Protein AF-A0A136IT89-F1 (afdb_monomer_lite)

pLDDT: mean 92.87, std 11.8, range [40.34, 98.44]

Foldseek 3Di:
DPPQAEEAEQAPCLDPVNLVVLLVCLQPPQRHAYEYEDQDQVDRDPSSCVSHVPRHPHYGYDRADPVDVVRVVVVVVVPVD

Radius of gyration: 12.63 Å; chains: 1; bounding box: 29×30×31 Å

InterPro domains:
  IPR013968 Polyketide synthase-like, ketoreductase domain [PF08659] (6-76)
  IPR036291 NAD(P)-binding domain superfamily [SSF51735] (7-78)

Secondary structure (DSSP, 8-state):
--PPP-EEEEETTTSHHHHHHHHHHHHH-TTSEEEEEES-TTS--HHHHHHHTTT-SEEEEEE--TT-HHHHHHHHHHS--

Structure (mmCIF, N/CA/C/O backbone):
data_AF-A0A136IT89-F1
#
_entry.id   AF-A0A136IT89-F1
#
loop_
_atom_site.group_PDB
_atom_site.id
_atom_site.type_symbol
_atom_site.label_atom_id
_atom_site.label_alt_id
_atom_site.label_comp_id
_atom_site.label_asym_id
_atom_site.label_entity_id
_atom_site.label_seq_id
_atom_site.pdbx_PDB_ins_code
_atom_site.Cartn_x
_atom_site.Cartn_y
_atom_site.Cartn_z
_atom_site.occupancy
_atom_site.B_iso_or_equiv
_atom_site.auth_seq_id
_atom_site.auth_comp_id
_atom_site.auth_asym_id
_atom_site.auth_atom_id
_atom_site.pdbx_PDB_model_num
ATOM 1 N N . MET A 1 1 ? -18.852 -15.749 14.062 1.00 40.34 1 MET A N 1
ATOM 2 C CA . MET A 1 1 ? -17.454 -15.514 13.651 1.00 40.34 1 MET A CA 1
ATOM 3 C C . MET A 1 1 ? -17.484 -14.336 12.700 1.00 40.34 1 MET A C 1
ATOM 5 O O . MET A 1 1 ? -18.024 -14.495 11.615 1.00 40.34 1 MET A O 1
ATOM 9 N N . ALA A 1 2 ? -17.070 -13.143 13.131 1.00 47.00 2 ALA A N 1
ATOM 10 C CA . ALA A 1 2 ? -16.916 -12.042 12.184 1.00 47.00 2 ALA A CA 1
ATOM 11 C C . ALA A 1 2 ? -15.785 -12.463 11.242 1.00 47.00 2 ALA A C 1
ATOM 13 O O . ALA A 1 2 ? -14.670 -12.681 11.713 1.00 47.00 2 ALA A O 1
ATOM 14 N N . GLY A 1 3 ? -16.098 -12.717 9.968 1.00 52.03 3 GLY A N 1
ATOM 15 C CA . GLY A 1 3 ? -15.058 -12.969 8.975 1.00 52.03 3 GLY A CA 1
ATOM 16 C C . GLY A 1 3 ? -14.057 -11.822 9.048 1.00 52.03 3 GLY A C 1
ATOM 17 O O . GLY A 1 3 ? -14.469 -10.673 9.219 1.00 52.03 3 GLY A O 1
ATOM 18 N N . SER A 1 4 ? -12.761 -12.129 9.002 1.00 59.25 4 SER A N 1
ATOM 19 C CA . SER A 1 4 ? -11.745 -11.093 8.831 1.00 59.25 4 SER A CA 1
ATOM 20 C C . SER A 1 4 ? -12.185 -10.219 7.663 1.00 59.25 4 SER A C 1
ATOM 22 O O . SER A 1 4 ? -12.499 -10.748 6.593 1.00 59.25 4 SER A O 1
ATOM 24 N N . GLN A 1 5 ? -12.279 -8.910 7.880 1.00 77.06 5 GLN A N 1
ATOM 25 C CA . GLN A 1 5 ? -12.572 -7.990 6.790 1.00 77.06 5 GLN A CA 1
ATOM 26 C C . GLN A 1 5 ? -11.572 -8.243 5.650 1.00 77.06 5 GLN A C 1
ATOM 28 O O . GLN A 1 5 ? -10.437 -8.656 5.900 1.00 77.06 5 GLN A O 1
ATOM 33 N N . GLY A 1 6 ? -12.006 -8.051 4.403 1.00 89.38 6 GLY A N 1
ATOM 34 C CA . GLY A 1 6 ? -11.157 -8.293 3.235 1.00 89.38 6 GLY A CA 1
ATOM 35 C C . GLY A 1 6 ? -9.919 -7.387 3.190 1.00 89.38 6 GLY A C 1
ATOM 36 O O . GLY A 1 6 ? -9.723 -6.509 4.033 1.00 89.38 6 GLY A O 1
ATOM 37 N N . THR A 1 7 ? -9.097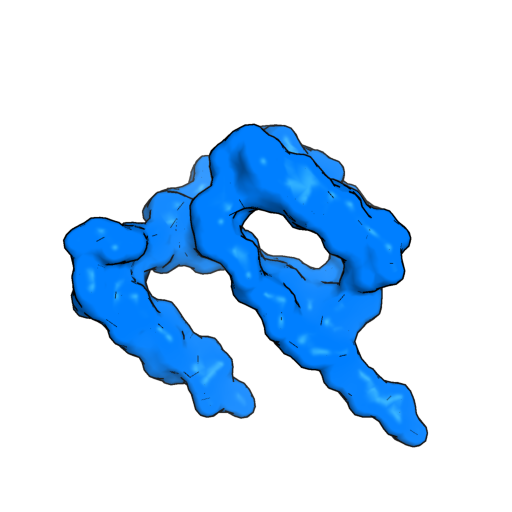 -7.569 2.160 1.00 93.31 7 THR A N 1
ATOM 38 C CA . THR A 1 7 ? -7.926 -6.718 1.918 1.00 93.31 7 THR A CA 1
ATOM 39 C C . THR A 1 7 ? -8.268 -5.586 0.954 1.00 93.31 7 THR A C 1
ATOM 41 O O . THR A 1 7 ? -8.861 -5.817 -0.100 1.00 93.31 7 THR A O 1
ATOM 44 N N . ILE A 1 8 ? -7.865 -4.359 1.290 1.00 95.94 8 ILE A N 1
ATOM 45 C CA . ILE A 1 8 ? -7.926 -3.200 0.393 1.00 95.94 8 ILE A CA 1
ATOM 46 C C . ILE A 1 8 ? -6.515 -2.910 -0.114 1.00 95.94 8 ILE A C 1
ATOM 48 O O . ILE A 1 8 ? -5.610 -2.651 0.675 1.00 95.94 8 ILE A O 1
ATOM 52 N N . ILE A 1 9 ? -6.334 -2.906 -1.434 1.00 97.00 9 ILE A N 1
ATOM 53 C CA . ILE A 1 9 ? -5.062 -2.563 -2.079 1.00 97.00 9 ILE A CA 1
ATOM 54 C C . ILE A 1 9 ? -5.162 -1.149 -2.650 1.00 97.00 9 ILE A C 1
ATOM 56 O O . ILE A 1 9 ? -6.046 -0.860 -3.455 1.00 97.00 9 ILE A O 1
ATOM 60 N N . ILE A 1 10 ? -4.237 -0.271 -2.261 1.00 97.56 10 ILE A N 1
ATOM 61 C CA . ILE A 1 10 ? -4.160 1.108 -2.755 1.00 97.56 10 ILE A CA 1
ATOM 62 C C . ILE A 1 10 ? -2.871 1.282 -3.549 1.00 97.56 10 ILE A C 1
ATOM 64 O O . ILE A 1 10 ? -1.778 1.357 -2.989 1.00 97.56 10 ILE A O 1
ATOM 68 N N . THR A 1 11 ? -2.993 1.399 -4.868 1.00 96.69 11 THR A N 1
ATOM 69 C CA . THR A 1 11 ? -1.877 1.772 -5.745 1.00 96.69 11 THR A CA 1
ATOM 70 C C . THR A 1 11 ? -1.609 3.269 -5.694 1.00 96.69 11 THR A C 1
ATOM 72 O O . THR A 1 11 ? -2.545 4.065 -5.628 1.00 96.69 11 THR A O 1
ATOM 75 N N . GLY A 1 12 ? -0.340 3.672 -5.780 1.00 96.44 12 GLY A N 1
ATOM 76 C CA . GLY A 1 12 ? 0.016 5.091 -5.725 1.00 96.44 12 GLY A CA 1
ATOM 77 C C . GLY A 1 12 ? -0.301 5.721 -4.366 1.00 96.44 12 GLY A C 1
ATOM 78 O O . GLY A 1 12 ? -0.557 6.923 -4.292 1.00 96.44 12 GLY A O 1
ATOM 79 N N . ALA A 1 13 ? -0.273 4.922 -3.293 1.00 97.88 13 ALA A N 1
ATOM 80 C CA . ALA A 1 13 ? -0.652 5.338 -1.943 1.00 97.88 13 ALA A CA 1
ATOM 81 C C . ALA A 1 13 ? 0.141 6.567 -1.455 1.00 97.88 13 ALA A C 1
ATOM 83 O O . ALA A 1 13 ? -0.387 7.419 -0.746 1.00 97.88 13 ALA A O 1
ATOM 84 N N . GLY A 1 14 ? 1.396 6.707 -1.893 1.00 96.38 14 GLY A N 1
ATOM 85 C CA . GLY A 1 14 ? 2.270 7.833 -1.537 1.00 96.38 14 GLY A CA 1
ATOM 86 C C . GLY A 1 14 ? 1.942 9.165 -2.218 1.00 96.38 14 GLY A C 1
ATOM 87 O O . GLY A 1 14 ? 2.520 10.181 -1.841 1.00 96.38 14 GLY A O 1
ATOM 88 N N . GLY A 1 15 ? 1.052 9.184 -3.216 1.00 95.94 15 GLY A N 1
ATOM 89 C CA . GLY A 1 15 ? 0.583 10.418 -3.851 1.00 95.94 15 GLY A CA 1
ATOM 90 C C . GLY A 1 15 ? -0.472 11.140 -3.009 1.00 95.94 15 GLY A C 1
ATOM 91 O O . GLY A 1 15 ? -1.072 10.550 -2.114 1.00 95.94 15 GLY A O 1
ATOM 92 N N . GLY A 1 16 ? -0.756 12.409 -3.325 1.00 96.88 16 GLY A N 1
ATOM 93 C CA . GLY A 1 16 ? -1.701 13.228 -2.549 1.00 96.88 16 GLY A CA 1
ATOM 94 C C . GLY A 1 16 ? -3.092 12.595 -2.399 1.00 96.88 16 GLY A C 1
ATOM 95 O O . GLY A 1 16 ? -3.610 12.500 -1.289 1.00 96.88 16 GLY A O 1
ATOM 96 N N . LEU A 1 17 ? -3.664 12.083 -3.496 1.00 97.69 17 LEU A N 1
ATOM 97 C CA . LEU A 1 17 ? -4.954 11.384 -3.454 1.00 97.69 17 LEU A CA 1
ATOM 98 C C . LEU A 1 17 ? -4.857 10.017 -2.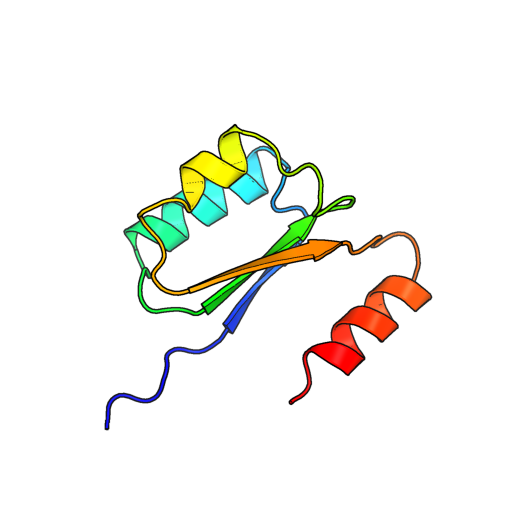773 1.00 97.69 17 LEU A C 1
ATOM 100 O O . LEU A 1 17 ? -5.718 9.694 -1.964 1.00 97.69 17 LEU A O 1
ATOM 104 N N . GLY A 1 18 ? -3.806 9.239 -3.046 1.00 97.88 18 GLY A N 1
ATOM 105 C CA . GLY A 1 18 ? -3.600 7.941 -2.397 1.00 97.88 18 GLY A CA 1
ATOM 106 C C . GLY A 1 18 ? -3.530 8.068 -0.874 1.00 97.88 18 GLY A C 1
ATOM 107 O O . GLY A 1 18 ? -4.169 7.306 -0.150 1.00 97.88 18 GLY A O 1
ATOM 108 N N . THR A 1 19 ? -2.846 9.101 -0.383 1.00 98.44 19 THR A N 1
ATOM 109 C CA . THR A 1 19 ? -2.752 9.412 1.046 1.00 98.44 19 THR A CA 1
ATOM 110 C C . THR A 1 19 ? -4.093 9.878 1.615 1.00 98.44 19 THR A C 1
ATOM 112 O O . THR A 1 19 ? -4.492 9.414 2.682 1.00 98.44 19 THR A O 1
ATOM 115 N N . ALA A 1 20 ? -4.829 10.742 0.906 1.00 98.31 20 ALA A N 1
ATOM 116 C CA . ALA A 1 20 ? -6.154 11.191 1.342 1.00 98.31 20 ALA A CA 1
ATOM 117 C C . ALA A 1 20 ? -7.173 10.037 1.409 1.00 98.31 20 ALA A C 1
ATOM 119 O O . ALA A 1 20 ? -7.906 9.916 2.389 1.00 98.31 20 ALA A O 1
ATOM 120 N N . ILE A 1 21 ? -7.171 9.151 0.407 1.00 98.25 21 ILE A N 1
ATOM 121 C CA . ILE A 1 21 ? -7.995 7.935 0.378 1.00 98.25 21 ILE A CA 1
ATOM 122 C C . ILE A 1 21 ? -7.621 7.022 1.547 1.00 98.25 21 ILE A C 1
ATOM 124 O O . ILE A 1 21 ? -8.503 6.558 2.264 1.00 98.25 21 ILE A O 1
ATOM 128 N N . THR A 1 22 ? -6.324 6.820 1.793 1.00 98.31 22 THR A N 1
ATOM 129 C CA . THR A 1 22 ? -5.834 6.023 2.929 1.00 98.31 22 THR A CA 1
ATOM 130 C C . THR A 1 22 ? -6.329 6.585 4.261 1.00 98.31 22 THR A C 1
ATOM 132 O O . THR A 1 22 ? -6.839 5.838 5.090 1.00 98.31 22 THR A O 1
ATOM 135 N N . ALA A 1 23 ? -6.241 7.904 4.461 1.00 98.00 23 ALA A N 1
ATOM 136 C CA . ALA A 1 23 ? -6.713 8.552 5.683 1.00 98.00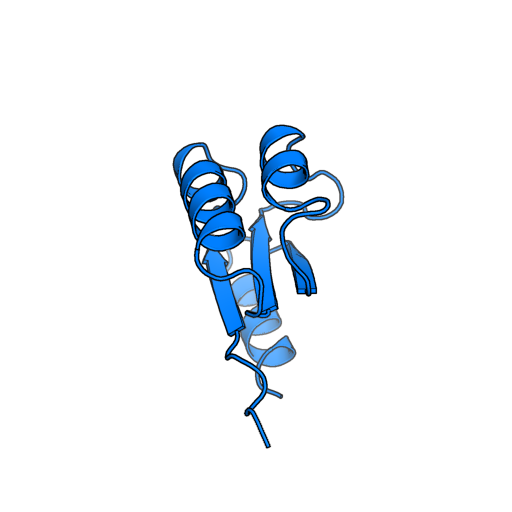 23 ALA A CA 1
ATOM 137 C C . ALA A 1 23 ? -8.231 8.400 5.873 1.00 98.00 23 ALA A C 1
ATOM 139 O O . ALA A 1 23 ? -8.692 8.173 6.992 1.00 98.00 23 ALA A O 1
ATOM 140 N N . HIS A 1 24 ? -9.005 8.498 4.789 1.00 97.69 24 HIS A N 1
ATOM 141 C CA . HIS A 1 24 ? -10.450 8.288 4.826 1.00 97.69 24 HIS A CA 1
ATOM 142 C C . HIS A 1 24 ? -10.805 6.836 5.174 1.00 97.69 24 HIS A C 1
ATOM 144 O O . HIS A 1 24 ? -11.619 6.601 6.065 1.00 97.69 24 HIS A O 1
ATOM 150 N N . LEU A 1 25 ? -10.148 5.866 4.532 1.00 96.25 25 LEU A N 1
ATOM 151 C CA . LEU A 1 25 ? -10.330 4.442 4.819 1.00 96.25 25 LEU A CA 1
ATOM 152 C C . LEU A 1 25 ? -9.941 4.096 6.255 1.00 96.25 25 LEU A C 1
ATOM 154 O O . LEU A 1 25 ? -10.662 3.359 6.913 1.00 96.25 25 LEU A O 1
ATOM 158 N N . ALA A 1 26 ? -8.855 4.672 6.769 1.00 96.94 26 ALA A N 1
ATOM 159 C CA . ALA A 1 26 ? -8.431 4.452 8.145 1.00 96.94 26 ALA A CA 1
ATOM 160 C C . ALA A 1 26 ? -9.456 4.948 9.176 1.00 96.94 26 ALA A C 1
ATOM 162 O O . ALA A 1 26 ? -9.580 4.359 10.246 1.00 96.94 26 ALA A O 1
ATOM 163 N N . ALA A 1 27 ? -10.213 6.000 8.854 1.00 96.75 27 ALA A N 1
ATOM 164 C CA . ALA A 1 27 ? -11.285 6.504 9.708 1.00 96.75 27 ALA A CA 1
ATOM 165 C C . ALA A 1 27 ? -12.595 5.708 9.560 1.00 96.75 27 ALA A C 1
ATOM 167 O O . ALA A 1 27 ? -13.273 5.457 10.553 1.00 96.75 27 ALA A O 1
ATOM 168 N N . ALA A 1 28 ? -12.964 5.326 8.334 1.00 96.19 28 ALA A N 1
ATOM 169 C CA . ALA A 1 28 ? -14.251 4.692 8.040 1.00 96.19 28 ALA A CA 1
ATOM 170 C C . ALA A 1 28 ? -14.237 3.160 8.194 1.00 96.19 28 ALA A C 1
ATOM 172 O O . ALA A 1 28 ? -15.253 2.556 8.536 1.00 96.19 28 ALA A O 1
ATOM 173 N N . HIS A 1 29 ? -13.091 2.528 7.937 1.00 94.94 29 HIS A N 1
ATOM 174 C CA . HIS A 1 29 ? -12.933 1.079 7.819 1.00 94.94 29 HIS A CA 1
ATOM 175 C C . HIS A 1 29 ? -11.652 0.566 8.515 1.00 94.94 29 HIS A C 1
ATOM 177 O O . HIS A 1 29 ? -10.850 -0.129 7.889 1.00 94.94 29 HIS A O 1
ATOM 183 N N . PRO A 1 30 ? -11.449 0.851 9.818 1.00 94.31 30 PRO A N 1
ATOM 184 C CA . PRO A 1 30 ? -10.209 0.518 10.535 1.00 94.31 30 PRO A CA 1
ATOM 185 C C . PRO A 1 30 ? -9.941 -0.988 10.692 1.00 94.31 30 PRO A C 1
ATOM 187 O O . PRO A 1 30 ? -8.820 -1.382 11.016 1.00 94.31 30 PRO A O 1
ATOM 190 N N . ASP A 1 31 ? -10.967 -1.819 10.489 1.00 94.69 31 ASP A N 1
ATOM 191 C CA . ASP A 1 31 ? -10.911 -3.275 10.643 1.00 94.69 31 ASP A CA 1
ATOM 192 C C . ASP A 1 31 ? -10.417 -4.023 9.391 1.00 94.69 31 ASP A C 1
ATOM 194 O O . ASP A 1 31 ? -10.172 -5.225 9.477 1.00 94.69 31 ASP A O 1
ATOM 198 N N . TYR A 1 32 ? -10.279 -3.349 8.243 1.00 94.31 32 TYR A N 1
ATOM 199 C CA . TYR A 1 32 ? -9.742 -3.947 7.014 1.00 94.31 32 TYR A CA 1
ATOM 200 C C . TYR A 1 32 ? -8.216 -4.033 7.063 1.00 94.31 32 TYR A C 1
ATOM 202 O O . TYR A 1 32 ? -7.552 -3.159 7.626 1.00 94.31 32 TYR A O 1
ATOM 210 N N . HIS A 1 33 ? -7.657 -5.063 6.425 1.00 94.06 33 HIS A N 1
ATOM 211 C CA . HIS A 1 33 ? -6.228 -5.095 6.133 1.00 94.06 33 HIS A CA 1
ATOM 212 C C . HIS A 1 33 ? -5.946 -4.221 4.905 1.00 94.06 33 HIS A C 1
ATOM 214 O O . HIS A 1 33 ? -6.588 -4.387 3.866 1.00 94.06 33 HIS A O 1
ATOM 220 N N . VAL A 1 34 ? -5.017 -3.269 5.014 1.00 96.50 34 VAL A N 1
ATOM 221 C CA . VAL A 1 34 ? -4.734 -2.313 3.930 1.00 96.50 34 VAL A CA 1
ATOM 222 C C . VAL A 1 34 ? -3.304 -2.458 3.418 1.00 96.50 34 VAL A C 1
ATOM 224 O O . VAL A 1 34 ? -2.346 -2.224 4.151 1.00 96.50 34 VAL A O 1
ATOM 227 N N . MET A 1 35 ? -3.158 -2.758 2.130 1.00 97.06 35 MET A N 1
ATOM 228 C CA . MET A 1 35 ? -1.869 -2.804 1.440 1.00 97.06 35 MET A CA 1
ATOM 229 C C . MET A 1 35 ? -1.636 -1.503 0.668 1.00 97.06 35 MET A C 1
ATOM 231 O O . MET A 1 35 ? -2.411 -1.129 -0.216 1.00 97.06 35 MET A O 1
ATOM 235 N N . LEU A 1 36 ? -0.552 -0.806 0.992 1.00 98.12 36 LEU A N 1
ATOM 236 C CA . LEU A 1 36 ? -0.227 0.527 0.489 1.00 98.12 36 LEU A CA 1
ATOM 237 C C . LEU A 1 36 ? 0.950 0.427 -0.473 1.00 98.12 36 LEU A C 1
ATOM 239 O O . LEU A 1 36 ? 2.110 0.337 -0.067 1.00 98.12 36 LEU A O 1
ATOM 243 N N . LEU A 1 37 ? 0.647 0.443 -1.767 1.00 98.00 37 LEU A N 1
ATOM 244 C CA . LEU A 1 37 ? 1.647 0.255 -2.807 1.00 98.00 37 LEU A CA 1
ATOM 245 C C . LEU A 1 37 ? 2.287 1.592 -3.154 1.00 98.00 37 LEU A C 1
ATOM 247 O O . LEU A 1 37 ? 1.636 2.551 -3.593 1.00 98.00 37 LEU A O 1
ATOM 251 N N . VAL A 1 38 ? 3.598 1.626 -2.977 1.00 97.62 38 VAL A N 1
ATOM 252 C CA . VAL A 1 38 ? 4.480 2.750 -3.277 1.00 97.62 38 VAL A CA 1
ATOM 253 C C . VAL A 1 38 ? 5.640 2.249 -4.132 1.00 97.62 38 VAL A C 1
ATOM 255 O O . VAL A 1 38 ? 5.837 1.050 -4.283 1.00 97.62 38 VAL A O 1
ATOM 258 N N . ARG A 1 39 ? 6.421 3.159 -4.720 1.00 95.75 39 ARG A N 1
ATOM 259 C CA . ARG A 1 39 ? 7.615 2.753 -5.483 1.00 95.75 39 ARG A CA 1
ATOM 260 C C . ARG A 1 39 ? 8.733 2.238 -4.576 1.00 95.75 39 ARG A C 1
ATOM 262 O O . ARG A 1 39 ? 9.449 1.326 -4.964 1.00 95.75 39 ARG A O 1
ATOM 269 N N . ASP A 1 40 ? 8.854 2.818 -3.385 1.00 95.31 40 ASP A N 1
ATOM 270 C CA . ASP A 1 40 ? 9.832 2.434 -2.372 1.00 95.31 40 ASP A CA 1
ATOM 271 C C . ASP A 1 40 ? 9.158 2.367 -0.995 1.00 95.31 40 ASP A C 1
ATOM 273 O O . ASP A 1 40 ? 8.810 3.391 -0.405 1.00 95.31 40 ASP A O 1
ATOM 277 N N . ALA A 1 41 ? 8.932 1.148 -0.508 1.00 95.94 41 ALA A N 1
ATOM 278 C CA . ALA A 1 41 ? 8.332 0.878 0.793 1.00 95.94 41 ALA A CA 1
ATOM 279 C C . ALA A 1 41 ? 9.290 1.111 1.970 1.00 95.94 41 ALA A C 1
ATOM 281 O O . ALA A 1 41 ? 8.819 1.211 3.101 1.00 95.94 41 ALA A O 1
ATOM 282 N N . ALA A 1 42 ? 10.604 1.223 1.736 1.00 95.56 42 ALA A N 1
ATOM 283 C CA . ALA A 1 42 ? 11.565 1.554 2.789 1.00 95.56 42 ALA A CA 1
ATOM 284 C C . ALA A 1 42 ? 11.534 3.049 3.149 1.00 95.56 42 ALA A C 1
ATOM 286 O O . ALA A 1 42 ? 11.934 3.432 4.249 1.00 95.56 42 ALA A O 1
ATOM 287 N N . ALA A 1 43 ? 11.025 3.887 2.243 1.00 92.94 43 ALA A N 1
ATOM 288 C CA . ALA A 1 43 ? 10.909 5.330 2.417 1.00 92.94 43 ALA A CA 1
ATOM 289 C C . ALA A 1 43 ? 9.478 5.831 2.124 1.00 92.94 43 ALA A C 1
ATOM 291 O O . ALA A 1 43 ? 9.271 6.623 1.195 1.00 92.94 43 ALA A O 1
ATOM 292 N N . PRO A 1 44 ? 8.459 5.399 2.897 1.00 93.38 44 PRO A N 1
ATOM 293 C CA . PRO A 1 44 ? 7.108 5.925 2.748 1.00 93.38 44 PRO A CA 1
ATOM 294 C C . PRO A 1 44 ? 7.078 7.419 3.099 1.00 93.38 44 PRO A C 1
ATOM 296 O O . PRO A 1 44 ? 7.841 7.903 3.936 1.00 93.38 44 PRO A O 1
ATOM 299 N N . SER A 1 45 ? 6.171 8.177 2.478 1.00 94.81 45 SER A N 1
ATOM 300 C CA . SER A 1 45 ? 6.027 9.597 2.807 1.00 94.81 45 SER A CA 1
ATOM 301 C C . SER A 1 45 ? 5.501 9.774 4.237 1.00 94.81 45 SER A C 1
ATOM 303 O O . SER A 1 45 ? 4.633 9.027 4.692 1.00 94.81 45 SER A O 1
ATOM 305 N N . ALA A 1 46 ? 5.968 10.812 4.938 1.00 96.94 46 ALA A N 1
ATOM 306 C CA . ALA A 1 46 ? 5.510 11.116 6.299 1.00 96.94 46 ALA A CA 1
ATOM 307 C C . ALA A 1 46 ? 3.984 11.322 6.379 1.00 96.94 46 ALA A C 1
ATOM 309 O O . ALA A 1 46 ? 3.343 10.951 7.365 1.00 96.94 46 ALA A O 1
ATOM 310 N N . ALA A 1 47 ? 3.390 11.878 5.317 1.00 97.50 47 ALA A N 1
ATOM 311 C CA . ALA A 1 47 ? 1.947 12.060 5.208 1.00 97.50 47 ALA A CA 1
ATOM 312 C C . ALA A 1 47 ? 1.207 10.714 5.141 1.00 97.50 47 ALA A C 1
ATOM 314 O O . ALA A 1 47 ? 0.232 10.517 5.867 1.00 97.50 47 ALA A O 1
ATOM 315 N N . LEU A 1 48 ? 1.695 9.770 4.331 1.00 97.88 48 LEU A N 1
ATOM 316 C CA . LEU A 1 48 ? 1.116 8.432 4.235 1.00 97.88 48 LEU A CA 1
ATOM 317 C C . LEU A 1 48 ? 1.288 7.647 5.541 1.00 97.88 48 LEU A C 1
ATOM 319 O O . LEU A 1 48 ? 0.349 7.002 5.997 1.00 97.88 48 LEU A O 1
ATOM 323 N N . GLN A 1 49 ? 2.447 7.758 6.189 1.00 97.38 49 GLN A N 1
ATOM 324 C CA . GLN A 1 49 ? 2.683 7.141 7.494 1.00 97.38 49 GLN A CA 1
ATOM 325 C C . GLN A 1 49 ? 1.704 7.674 8.555 1.00 97.38 49 GLN A C 1
ATOM 327 O O . GLN A 1 49 ? 1.067 6.898 9.268 1.00 97.38 49 GLN A O 1
ATOM 332 N N . SER A 1 50 ? 1.492 8.991 8.590 1.00 97.75 50 SER A N 1
ATOM 333 C CA . SER A 1 50 ? 0.525 9.641 9.489 1.00 97.75 50 SER A CA 1
ATOM 334 C C . SER A 1 50 ? -0.935 9.281 9.175 1.00 97.75 50 SER A C 1
ATOM 336 O O . SER A 1 50 ? -1.816 9.394 10.036 1.00 97.75 50 SER A O 1
ATOM 338 N N . ALA A 1 51 ? -1.230 8.868 7.938 1.00 97.69 51 ALA A N 1
ATOM 339 C CA . ALA A 1 51 ? -2.565 8.435 7.538 1.00 97.69 51 ALA A CA 1
ATOM 340 C C . ALA A 1 51 ? -2.954 7.085 8.160 1.00 97.69 51 ALA A C 1
ATOM 342 O O . ALA A 1 51 ? -4.143 6.849 8.355 1.00 97.69 51 ALA A O 1
ATOM 343 N N . VAL A 1 52 ? -1.978 6.243 8.521 1.00 97.62 52 VAL A N 1
ATOM 344 C CA . VAL A 1 52 ? -2.223 4.868 8.993 1.00 97.62 52 VAL A CA 1
ATOM 345 C C . VAL A 1 52 ? -1.842 4.621 10.444 1.00 97.62 52 VAL A C 1
ATOM 347 O O . VAL A 1 52 ? -2.520 3.852 11.128 1.00 97.62 52 VAL A O 1
ATOM 350 N N . GLN A 1 53 ? -0.794 5.285 10.933 1.00 95.94 53 GLN A N 1
ATOM 351 C CA . GLN A 1 53 ? -0.252 5.046 12.265 1.00 95.94 53 GLN A CA 1
ATOM 352 C C . GLN A 1 53 ? -1.306 5.310 13.350 1.00 95.94 53 GLN A C 1
ATOM 354 O O . GLN A 1 53 ? -1.842 6.412 13.463 1.00 95.94 53 GLN A O 1
ATOM 359 N N . GLY A 1 54 ? -1.610 4.276 14.139 1.00 94.94 54 GLY A N 1
ATOM 360 C CA . GLY A 1 54 ? -2.603 4.329 15.217 1.00 94.94 54 GLY A CA 1
ATOM 361 C C . GLY A 1 54 ? -4.066 4.389 14.759 1.00 94.94 54 GLY A C 1
ATOM 362 O O . GLY A 1 54 ? -4.943 4.530 15.606 1.00 94.94 54 GLY A O 1
ATOM 363 N N . LYS A 1 55 ? -4.339 4.294 13.449 1.00 96.50 55 LYS A N 1
ATOM 364 C CA . LYS A 1 55 ? -5.693 4.381 12.873 1.00 96.50 55 LYS A CA 1
ATOM 365 C C . LYS A 1 55 ? -6.147 3.066 12.244 1.00 96.50 55 LYS A C 1
ATOM 367 O O . LYS A 1 55 ? -7.279 2.651 12.459 1.00 96.50 55 LYS A O 1
ATOM 372 N N . LEU A 1 56 ? -5.264 2.399 11.502 1.00 95.31 56 LEU A N 1
ATOM 373 C CA . LEU A 1 56 ? -5.529 1.069 10.954 1.00 95.31 56 LEU A CA 1
ATOM 374 C C . LEU A 1 56 ? -5.089 -0.017 11.932 1.00 95.31 56 LEU A C 1
ATOM 376 O O . LEU A 1 56 ? -4.015 0.080 12.527 1.00 95.31 56 LEU A O 1
ATOM 380 N N . ARG A 1 57 ? -5.893 -1.079 12.055 1.00 93.62 57 ARG A N 1
ATOM 381 C CA . ARG A 1 57 ? -5.522 -2.264 12.847 1.00 93.62 57 ARG A CA 1
ATOM 382 C C . ARG A 1 57 ? -4.476 -3.129 12.155 1.00 93.62 57 ARG A C 1
ATOM 384 O O . ARG A 1 57 ? -3.681 -3.773 12.831 1.00 93.62 57 ARG A O 1
ATOM 391 N N . SER A 1 58 ? -4.486 -3.160 10.825 1.00 94.62 58 SER A N 1
ATOM 392 C CA . SER A 1 58 ? -3.568 -3.970 10.033 1.00 94.62 58 SER A CA 1
ATOM 393 C C . SER A 1 58 ? -3.271 -3.286 8.702 1.00 94.62 58 SER A C 1
ATOM 395 O O . SER A 1 58 ? -4.189 -2.942 7.959 1.00 94.62 58 SER A O 1
ATOM 397 N N . TYR A 1 59 ? -1.993 -3.064 8.411 1.00 96.75 59 TYR A N 1
ATOM 398 C CA . TYR A 1 59 ? -1.556 -2.492 7.144 1.00 96.75 59 TYR A CA 1
ATOM 399 C C . TYR A 1 59 ? -0.125 -2.908 6.813 1.00 96.75 59 TYR A C 1
ATOM 401 O O . TYR A 1 59 ? 0.660 -3.216 7.710 1.00 96.75 59 TYR A O 1
ATOM 409 N N . GLU A 1 60 ? 0.223 -2.849 5.533 1.00 96.06 60 GLU A N 1
ATOM 410 C CA . GLU A 1 60 ? 1.588 -3.055 5.060 1.00 96.06 60 GLU A CA 1
ATOM 411 C C . GLU A 1 60 ? 1.929 -2.142 3.880 1.00 96.06 60 GLU A C 1
ATOM 413 O O . GLU A 1 60 ? 1.060 -1.737 3.106 1.00 96.06 60 GLU A O 1
ATOM 418 N N . PHE A 1 61 ? 3.211 -1.804 3.752 1.00 97.75 61 PHE A N 1
ATOM 419 C CA . PHE A 1 61 ? 3.742 -1.106 2.585 1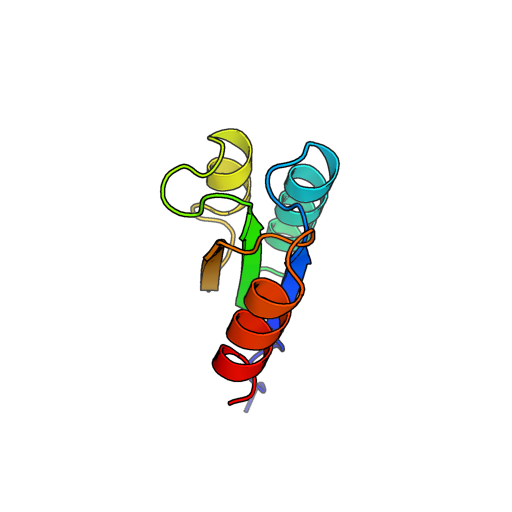.00 97.75 61 PHE A CA 1
ATOM 420 C C . PHE A 1 61 ? 4.400 -2.114 1.650 1.00 97.75 61 PHE A C 1
ATOM 422 O O . PHE A 1 61 ? 5.203 -2.930 2.095 1.00 97.75 61 PHE A O 1
ATOM 429 N N . ALA A 1 62 ? 4.115 -2.011 0.354 1.00 97.50 62 ALA A N 1
ATOM 430 C CA . ALA A 1 62 ? 4.733 -2.856 -0.662 1.00 97.50 62 ALA A CA 1
ATOM 431 C C . ALA A 1 62 ? 5.369 -2.004 -1.764 1.00 97.50 62 ALA A C 1
ATOM 433 O O . ALA A 1 62 ? 4.752 -1.062 -2.272 1.00 97.50 62 ALA A O 1
ATOM 434 N N . SER A 1 63 ? 6.603 -2.350 -2.137 1.00 97.75 63 SER A N 1
ATOM 435 C CA . SER A 1 63 ? 7.296 -1.746 -3.277 1.00 97.75 63 SER A CA 1
ATOM 436 C C . SER A 1 63 ? 6.782 -2.367 -4.571 1.00 97.75 63 SER A C 1
ATOM 438 O O . SER A 1 63 ? 7.021 -3.546 -4.826 1.00 97.75 63 SER A O 1
ATOM 440 N N . VAL A 1 64 ? 6.101 -1.578 -5.399 1.00 97.94 64 VAL A N 1
ATOM 441 C CA . VAL A 1 64 ? 5.627 -1.998 -6.722 1.00 97.94 64 VAL A CA 1
ATOM 442 C C . VAL A 1 64 ? 5.898 -0.898 -7.737 1.00 97.94 64 VAL A C 1
ATOM 444 O O . VAL A 1 64 ? 5.442 0.240 -7.591 1.00 97.94 64 VAL A O 1
ATOM 447 N N . ASP A 1 65 ? 6.610 -1.252 -8.804 1.00 97.56 65 ASP A N 1
ATOM 448 C CA . ASP A 1 65 ? 6.777 -0.391 -9.969 1.00 97.56 65 ASP A CA 1
ATOM 449 C C . ASP A 1 65 ? 5.737 -0.753 -11.034 1.00 97.56 65 ASP A C 1
ATOM 451 O O . ASP A 1 65 ? 5.885 -1.721 -11.781 1.00 97.56 65 ASP A O 1
ATOM 455 N N . LEU A 1 66 ? 4.677 0.054 -11.122 1.00 97.38 66 LEU A N 1
ATOM 456 C CA . LEU A 1 66 ? 3.590 -0.137 -12.087 1.00 97.38 66 LEU A CA 1
ATOM 457 C C . LEU A 1 66 ? 4.044 0.008 -13.549 1.00 97.38 66 LEU A C 1
ATOM 459 O O . LEU A 1 66 ? 3.363 -0.489 -14.444 1.00 97.38 66 LEU A O 1
ATOM 463 N N . CYS A 1 67 ? 5.195 0.639 -13.808 1.00 97.88 67 CYS A N 1
ATOM 464 C CA . CYS A 1 67 ? 5.784 0.712 -15.146 1.00 97.88 67 CYS A CA 1
ATOM 465 C C . CYS A 1 67 ? 6.519 -0.584 -15.536 1.00 97.88 67 CYS A C 1
ATOM 467 O O . CYS A 1 67 ? 6.937 -0.732 -16.686 1.00 97.88 67 CYS A O 1
ATOM 469 N N . ARG A 1 68 ? 6.677 -1.540 -14.609 1.00 98.38 68 ARG A N 1
ATOM 470 C CA . ARG A 1 68 ? 7.331 -2.835 -14.830 1.00 98.38 68 ARG A CA 1
ATOM 471 C C . ARG A 1 68 ? 6.358 -3.976 -14.563 1.00 98.38 68 ARG A C 1
ATOM 473 O O . ARG A 1 68 ? 6.140 -4.380 -13.426 1.00 98.38 68 ARG A O 1
ATOM 480 N N . LEU A 1 69 ? 5.855 -4.596 -15.630 1.00 98.31 69 LEU A N 1
ATOM 481 C CA . LEU A 1 69 ? 4.899 -5.705 -15.519 1.00 98.31 69 LEU A CA 1
ATOM 482 C C . LEU A 1 69 ? 5.428 -6.902 -14.704 1.00 98.31 69 LEU A C 1
ATOM 484 O O . LEU A 1 69 ? 4.643 -7.589 -14.059 1.00 98.31 69 LEU A O 1
ATOM 488 N N . ALA A 1 70 ? 6.745 -7.141 -14.703 1.00 98.25 70 ALA A N 1
ATOM 489 C CA . ALA A 1 70 ? 7.365 -8.144 -13.834 1.00 98.25 70 ALA A CA 1
ATOM 490 C C . ALA A 1 70 ? 7.119 -7.841 -12.344 1.00 98.25 70 ALA A C 1
ATOM 492 O O . ALA A 1 70 ? 6.636 -8.714 -11.635 1.00 98.25 70 ALA A O 1
ATOM 493 N N . SER A 1 71 ? 7.309 -6.588 -11.913 1.00 97.88 71 SER A N 1
ATOM 494 C CA . SER A 1 71 ? 7.056 -6.155 -10.529 1.00 97.88 71 SER A CA 1
ATOM 495 C C . SER A 1 71 ? 5.584 -6.322 -10.140 1.00 97.88 71 SER A C 1
ATOM 497 O O . SER A 1 71 ? 5.281 -6.816 -9.059 1.00 97.88 71 SER A O 1
ATOM 499 N N . VAL A 1 72 ? 4.657 -5.986 -11.046 1.00 97.44 72 VAL A N 1
ATOM 500 C CA . VAL A 1 72 ? 3.214 -6.194 -10.823 1.00 97.44 72 VAL A CA 1
ATOM 501 C C . VAL A 1 72 ? 2.877 -7.677 -10.652 1.00 97.44 72 VAL A C 1
ATOM 503 O O . VAL A 1 72 ? 2.101 -8.035 -9.770 1.00 97.44 72 VAL A O 1
ATOM 506 N N . ARG A 1 73 ? 3.454 -8.550 -11.486 1.00 97.62 73 ARG A N 1
ATOM 507 C CA . ARG A 1 73 ? 3.221 -10.001 -11.423 1.00 97.62 73 ARG A CA 1
ATOM 508 C C . ARG A 1 73 ? 3.829 -10.634 -10.178 1.00 97.62 73 ARG A C 1
ATOM 510 O O . ARG A 1 73 ? 3.187 -11.490 -9.585 1.00 97.62 73 ARG A O 1
ATOM 517 N N . GLU A 1 74 ? 5.029 -10.215 -9.788 1.00 96.38 74 GLU A N 1
ATOM 518 C CA . GLU A 1 74 ? 5.692 -10.651 -8.554 1.00 96.38 74 GLU A CA 1
ATOM 519 C C . GLU A 1 74 ? 4.844 -10.296 -7.331 1.00 96.38 74 GLU A C 1
ATOM 521 O O . GLU A 1 74 ? 4.557 -11.169 -6.514 1.00 96.38 74 GLU A O 1
ATOM 526 N N . PHE A 1 75 ? 4.363 -9.050 -7.256 1.00 95.69 75 PHE A N 1
ATOM 527 C CA . PHE A 1 75 ? 3.444 -8.622 -6.205 1.00 95.69 75 PHE A CA 1
ATOM 528 C C . PHE A 1 75 ? 2.154 -9.452 -6.210 1.00 95.69 75 PHE A C 1
ATOM 530 O O . PHE A 1 75 ? 1.793 -10.037 -5.195 1.00 95.69 75 PHE A O 1
ATOM 537 N N . ALA A 1 76 ? 1.487 -9.572 -7.362 1.00 95.12 76 ALA A N 1
ATOM 538 C CA . ALA A 1 76 ? 0.233 -10.315 -7.464 1.00 95.12 76 ALA A CA 1
ATOM 539 C C . ALA A 1 76 ? 0.385 -11.794 -7.066 1.00 95.12 76 ALA A C 1
ATOM 541 O O . ALA A 1 76 ? -0.498 -12.343 -6.412 1.00 95.12 76 ALA A O 1
ATOM 542 N N . ALA A 1 77 ? 1.500 -12.435 -7.429 1.00 95.44 77 ALA A N 1
ATOM 543 C CA . ALA A 1 77 ? 1.791 -13.811 -7.038 1.00 95.44 77 ALA A CA 1
ATOM 544 C C . ALA A 1 77 ? 2.052 -13.952 -5.529 1.00 95.44 77 ALA A C 1
ATOM 546 O O . ALA A 1 77 ? 1.671 -14.962 -4.946 1.00 95.44 77 ALA A O 1
ATOM 547 N N . ALA A 1 78 ? 2.667 -12.947 -4.898 1.00 90.69 78 ALA A N 1
ATOM 548 C CA . ALA A 1 78 ? 2.953 -12.946 -3.465 1.00 90.69 78 ALA A CA 1
ATOM 549 C C . ALA A 1 78 ? 1.709 -12.710 -2.585 1.00 90.69 78 ALA A C 1
ATOM 551 O O . ALA A 1 78 ? 1.723 -13.078 -1.416 1.00 90.69 78 ALA A O 1
ATOM 552 N N . THR A 1 79 ?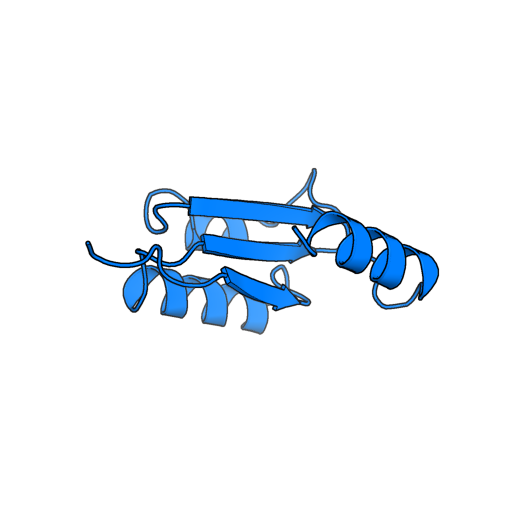 0.645 -12.110 -3.127 1.00 85.81 79 THR A N 1
ATOM 553 C CA . THR A 1 79 ? -0.582 -11.751 -2.383 1.00 85.81 79 THR A CA 1
ATOM 554 C C . THR A 1 79 ? -1.759 -12.711 -2.639 1.00 85.81 79 THR A C 1
ATOM 556 O O . THR A 1 79 ? -2.826 -12.549 -2.060 1.00 85.81 79 THR A O 1
ATOM 559 N N . ALA A 1 80 ? -1.606 -13.716 -3.507 1.00 69.38 80 ALA A N 1
ATOM 560 C CA . ALA A 1 80 ? -2.688 -14.623 -3.920 1.00 69.38 80 ALA A CA 1
ATOM 561 C C . ALA A 1 80 ? -2.980 -15.802 -2.955 1.00 69.38 80 ALA A C 1
ATOM 563 O O . ALA A 1 80 ? -3.612 -16.777 -3.367 1.00 69.38 80 ALA A O 1
ATOM 564 N N . THR A 1 81 ? -2.530 -15.733 -1.701 1.00 52.75 81 THR A N 1
ATOM 565 C CA . THR A 1 81 ? -2.735 -16.747 -0.638 1.00 52.75 81 THR A CA 1
ATOM 566 C C . THR A 1 81 ? -3.663 -16.247 0.449 1.00 52.75 81 THR A C 1
ATOM 568 O O . THR A 1 81 ? -4.501 -17.056 0.904 1.00 52.75 81 THR A O 1
#

Sequence (81 aa):
MAGSQGTIIITGAGGGLGTAITAHLAAAHPDYHVMLLVRDAAAPS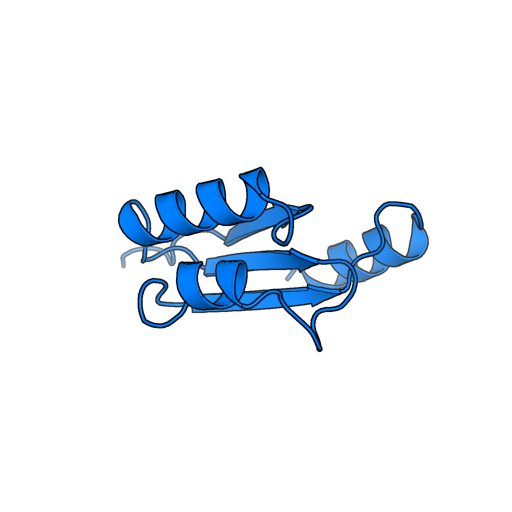AALQSAVQGKLRSYEFASVDLCRLASVREFAAATAT

Organism: NCBI:txid196109